Protein AF-A0A9X9A1P5-F1 (afdb_monomer_lite)

Radius of gyration: 20.18 Å; chains: 1; bounding box: 54×30×50 Å

Structure (mmCIF, N/CA/C/O backbone):
data_AF-A0A9X9A1P5-F1
#
_entry.id   AF-A0A9X9A1P5-F1
#
loop_
_atom_site.group_PDB
_atom_site.id
_atom_site.type_symbol
_atom_site.label_atom_id
_atom_site.label_alt_id
_atom_site.label_comp_id
_atom_site.label_asym_id
_atom_site.label_entity_id
_atom_site.label_seq_id
_atom_site.pdbx_PDB_ins_code
_atom_site.Cartn_x
_atom_site.Cartn_y
_atom_site.Cartn_z
_atom_site.occupancy
_atom_site.B_iso_or_equiv
_atom_site.auth_seq_id
_atom_site.auth_comp_id
_atom_site.auth_asym_id
_atom_site.auth_atom_id
_atom_site.pdbx_PDB_model_num
ATOM 1 N N . SER A 1 1 ? 23.732 14.186 -18.496 1.00 31.28 1 SER A N 1
ATOM 2 C CA . SER A 1 1 ? 24.493 15.115 -17.645 1.00 31.28 1 SER A CA 1
ATOM 3 C C . SER A 1 1 ? 24.106 14.897 -16.195 1.00 31.28 1 SER A C 1
ATOM 5 O O . SER A 1 1 ? 22.931 15.010 -15.882 1.00 31.28 1 SER A O 1
ATOM 7 N N . SER A 1 2 ? 25.090 14.511 -15.375 1.00 37.09 2 SER A N 1
ATOM 8 C CA . SER A 1 2 ? 25.149 14.626 -13.905 1.00 37.09 2 SER A CA 1
ATOM 9 C C . SER A 1 2 ? 23.965 14.123 -13.058 1.00 37.09 2 SER A C 1
ATOM 11 O O . SER A 1 2 ? 23.168 14.920 -12.572 1.00 37.09 2 SER A O 1
ATOM 13 N N . VAL A 1 3 ? 23.956 12.827 -12.733 1.00 42.94 3 VAL A N 1
ATOM 14 C CA . VAL A 1 3 ? 23.653 12.403 -11.354 1.00 42.94 3 VAL A CA 1
ATOM 15 C C . VAL A 1 3 ? 24.984 11.947 -10.774 1.00 42.94 3 VAL A C 1
ATOM 17 O O . VAL A 1 3 ? 25.593 10.985 -11.234 1.00 42.94 3 VAL A O 1
ATOM 20 N N . SER A 1 4 ? 25.501 12.797 -9.900 1.00 39.09 4 SER A N 1
ATOM 21 C CA . SER A 1 4 ? 26.898 12.907 -9.524 1.00 39.09 4 SER A CA 1
ATOM 22 C C . SER A 1 4 ? 27.450 11.673 -8.822 1.00 39.09 4 SER A C 1
ATOM 24 O O . SER A 1 4 ? 26.809 11.073 -7.964 1.00 39.09 4 SER A O 1
ATOM 26 N N . THR A 1 5 ? 28.698 11.378 -9.170 1.00 40.25 5 THR A N 1
ATOM 27 C CA . THR A 1 5 ? 29.697 10.607 -8.435 1.00 40.25 5 THR A CA 1
ATOM 28 C C . THR A 1 5 ? 29.495 10.720 -6.920 1.00 40.25 5 THR A C 1
ATOM 30 O O . THR A 1 5 ? 29.849 11.729 -6.311 1.00 40.25 5 THR A O 1
ATOM 33 N N . ALA A 1 6 ? 28.921 9.687 -6.302 1.00 42.56 6 ALA A N 1
ATOM 34 C CA . ALA A 1 6 ? 28.906 9.560 -4.854 1.00 42.56 6 ALA A CA 1
ATOM 35 C C . ALA A 1 6 ? 30.346 9.301 -4.391 1.00 42.56 6 ALA A C 1
ATOM 37 O O . ALA A 1 6 ? 30.914 8.239 -4.637 1.00 42.56 6 ALA A O 1
ATOM 38 N N . SER A 1 7 ? 30.955 10.305 -3.765 1.00 43.31 7 SER A N 1
ATOM 39 C CA . SER A 1 7 ? 32.256 10.199 -3.117 1.00 43.31 7 SER A CA 1
ATOM 40 C C . SER A 1 7 ? 32.186 9.166 -1.985 1.00 43.31 7 SER A C 1
ATOM 42 O O . SER A 1 7 ? 31.481 9.330 -0.989 1.00 43.31 7 SER A O 1
ATOM 44 N N . THR A 1 8 ? 32.946 8.084 -2.130 1.00 48.62 8 THR A N 1
ATOM 45 C CA . THR A 1 8 ? 32.900 6.860 -1.307 1.00 48.62 8 THR A CA 1
ATOM 46 C C . THR A 1 8 ? 33.266 7.038 0.186 1.00 48.62 8 THR A C 1
ATOM 48 O O . THR A 1 8 ? 33.230 6.073 0.937 1.00 48.62 8 THR A O 1
ATOM 51 N N . GLY A 1 9 ? 33.546 8.252 0.678 1.00 48.72 9 GLY A N 1
ATOM 52 C CA . GLY A 1 9 ? 33.750 8.545 2.115 1.00 48.72 9 GLY A CA 1
ATOM 53 C C . GLY A 1 9 ? 32.662 9.417 2.763 1.00 48.72 9 GLY A C 1
ATOM 54 O O . GLY A 1 9 ? 32.466 9.377 3.972 1.00 48.72 9 GLY A O 1
ATOM 55 N N . THR A 1 10 ? 31.913 10.170 1.955 1.00 54.53 10 THR A N 1
ATOM 56 C CA . THR A 1 10 ? 30.792 11.045 2.363 1.00 54.53 10 THR A CA 1
ATOM 57 C C . THR A 1 10 ? 29.437 10.445 1.942 1.00 54.53 10 THR A C 1
ATOM 59 O O . THR A 1 10 ? 28.376 10.983 2.257 1.00 54.53 10 THR A O 1
ATOM 62 N N . GLY A 1 11 ? 29.473 9.306 1.239 1.00 61.22 11 GLY A N 1
ATOM 63 C CA . GLY A 1 11 ? 28.346 8.695 0.537 1.00 61.22 11 GLY A CA 1
ATOM 64 C C . GLY A 1 11 ? 27.220 8.173 1.428 1.00 61.22 11 GLY A C 1
ATOM 65 O O . GLY A 1 11 ? 26.060 8.367 1.086 1.00 61.22 11 GLY A O 1
ATOM 66 N N . TYR A 1 12 ? 27.514 7.583 2.590 1.00 68.50 12 TYR A N 1
ATOM 67 C CA . TYR A 1 12 ? 26.457 7.047 3.460 1.00 68.50 12 TYR A CA 1
ATOM 68 C C . TYR A 1 12 ? 25.748 8.136 4.268 1.00 68.50 12 TYR A C 1
ATOM 70 O O . TYR A 1 12 ? 24.523 8.150 4.315 1.00 68.50 12 TYR A O 1
ATOM 78 N N . LEU A 1 13 ? 26.487 9.089 4.848 1.00 78.81 13 LEU A N 1
ATOM 79 C CA . LEU A 1 13 ? 25.881 10.208 5.581 1.00 78.81 13 LEU A CA 1
ATOM 80 C C . LEU A 1 13 ? 25.103 11.149 4.655 1.00 78.81 13 LEU A C 1
ATOM 82 O O . LEU A 1 13 ? 24.010 11.571 5.019 1.00 78.81 13 LEU A O 1
ATOM 86 N N . GLY A 1 14 ? 25.606 11.426 3.448 1.00 79.44 14 GLY A N 1
ATOM 87 C CA . GLY A 1 14 ? 24.872 12.206 2.447 1.00 79.44 14 GLY A CA 1
ATOM 88 C C . GLY A 1 14 ? 23.603 11.501 1.959 1.00 79.44 14 GLY A C 1
ATOM 89 O O . GLY A 1 14 ? 22.560 12.137 1.817 1.00 79.44 14 GLY A O 1
ATOM 90 N N . MET A 1 15 ? 23.657 10.178 1.774 1.00 79.25 15 MET A N 1
ATOM 91 C CA . MET A 1 15 ? 22.481 9.373 1.433 1.00 79.25 15 MET A CA 1
ATOM 92 C C . MET A 1 15 ? 21.451 9.375 2.565 1.00 79.25 15 MET A C 1
ATOM 94 O O . MET A 1 15 ? 20.280 9.640 2.313 1.00 79.25 15 MET A O 1
ATOM 98 N N . ILE A 1 16 ? 21.884 9.146 3.809 1.00 81.81 16 ILE A N 1
ATOM 99 C CA . ILE A 1 16 ? 21.021 9.216 4.996 1.00 81.81 16 ILE A CA 1
ATOM 100 C C . ILE A 1 16 ? 20.366 10.595 5.081 1.00 81.81 16 ILE A C 1
ATOM 102 O O . ILE A 1 16 ? 19.158 10.672 5.272 1.00 81.81 16 ILE A O 1
ATOM 106 N N . TRP A 1 17 ? 21.122 11.673 4.860 1.00 85.69 17 TRP A N 1
ATOM 107 C CA . TRP A 1 17 ? 20.606 13.042 4.895 1.00 85.69 17 TRP A CA 1
ATOM 108 C C . TRP A 1 17 ? 19.547 13.319 3.817 1.00 85.69 17 TRP A C 1
ATOM 110 O O . TRP A 1 17 ? 18.550 13.982 4.086 1.00 85.69 17 TRP A O 1
ATOM 120 N N . MET A 1 18 ? 19.729 12.780 2.609 1.00 83.00 18 MET A N 1
ATOM 121 C CA . MET A 1 18 ? 18.776 12.915 1.498 1.00 83.00 18 MET A CA 1
ATOM 122 C C . MET A 1 18 ? 17.505 12.075 1.696 1.00 83.00 18 MET A C 1
ATOM 124 O O . MET A 1 18 ? 16.424 12.481 1.274 1.00 83.00 18 MET A O 1
ATOM 128 N N . ILE A 1 19 ? 17.614 10.914 2.348 1.00 84.62 19 ILE A N 1
ATOM 129 C CA . ILE A 1 19 ? 16.494 9.983 2.556 1.00 84.62 19 ILE A CA 1
ATOM 130 C C . ILE A 1 19 ? 15.705 10.286 3.839 1.00 84.62 19 ILE A C 1
ATOM 132 O O . ILE A 1 19 ? 14.515 9.986 3.914 1.00 84.62 19 ILE A O 1
ATOM 136 N N . LEU A 1 20 ? 16.336 10.927 4.825 1.00 85.81 20 LEU A N 1
ATOM 137 C CA . LEU A 1 20 ? 15.727 11.325 6.093 1.00 85.81 20 LEU A CA 1
ATOM 138 C C . LEU A 1 20 ? 14.405 12.095 5.930 1.00 85.81 20 LEU A C 1
ATOM 140 O O . LEU A 1 20 ? 13.437 11.684 6.565 1.00 85.81 20 LEU A O 1
ATOM 144 N N . PRO A 1 21 ? 14.279 13.136 5.082 1.00 80.44 21 PRO A N 1
ATOM 145 C CA . PRO A 1 21 ? 13.002 13.831 4.913 1.00 80.44 21 PRO A CA 1
ATOM 146 C C . PRO A 1 21 ? 11.914 12.927 4.326 1.00 80.44 21 PRO A C 1
ATOM 148 O O . PRO A 1 21 ? 10.767 13.006 4.754 1.00 80.44 21 PRO A O 1
ATOM 151 N N . ILE A 1 22 ? 12.267 12.026 3.405 1.00 80.25 22 ILE A N 1
ATOM 152 C CA . ILE A 1 22 ? 11.323 11.069 2.813 1.00 80.25 22 ILE A CA 1
ATOM 153 C C . ILE A 1 22 ? 10.842 10.084 3.879 1.00 80.25 22 ILE A C 1
ATOM 155 O O . ILE A 1 22 ? 9.649 9.810 3.963 1.00 80.25 22 ILE A O 1
ATOM 159 N N . ILE A 1 23 ? 11.747 9.588 4.725 1.00 81.75 23 ILE A N 1
ATOM 160 C CA . ILE A 1 23 ? 11.415 8.693 5.838 1.00 81.75 23 ILE A CA 1
ATOM 161 C C . ILE A 1 2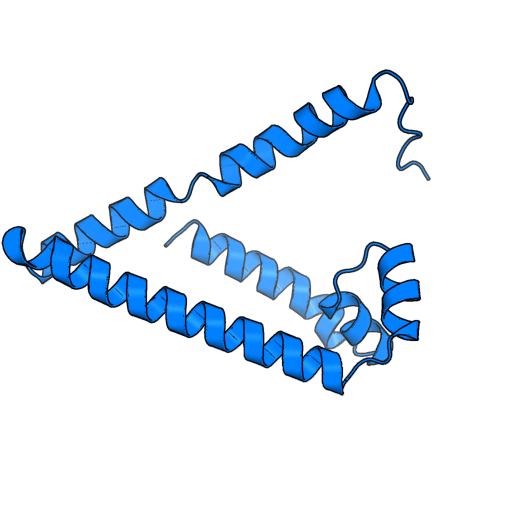3 ? 10.530 9.411 6.865 1.00 81.75 23 ILE A C 1
ATOM 163 O O . ILE A 1 23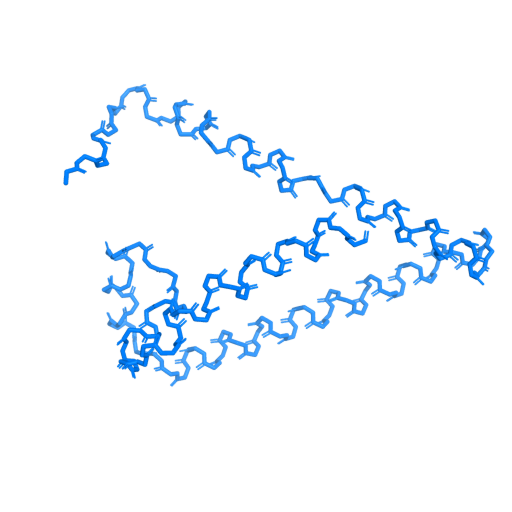 ? 9.480 8.891 7.234 1.00 81.75 23 ILE A O 1
ATOM 167 N N . VAL A 1 24 ? 10.907 10.618 7.294 1.00 80.75 24 VAL A N 1
ATOM 168 C CA . VAL A 1 24 ? 10.143 11.422 8.265 1.00 80.75 24 VAL A CA 1
ATOM 169 C C . VAL A 1 24 ? 8.744 11.738 7.733 1.00 80.75 24 VAL A C 1
ATOM 171 O O . VAL A 1 24 ? 7.760 11.615 8.460 1.00 80.75 24 VAL A O 1
ATOM 174 N N . PHE A 1 25 ? 8.638 12.081 6.451 1.00 74.06 25 PHE A N 1
ATOM 175 C CA . PHE A 1 25 ? 7.363 12.317 5.787 1.00 74.06 25 PHE A CA 1
ATOM 176 C C . PHE A 1 25 ? 6.548 11.030 5.596 1.00 74.06 25 PHE A C 1
ATOM 178 O O . PHE A 1 25 ? 5.337 11.045 5.777 1.00 74.06 25 PHE A O 1
ATOM 185 N N . SER A 1 26 ? 7.190 9.891 5.325 1.00 71.06 26 SER A N 1
ATOM 186 C CA . SER A 1 26 ? 6.517 8.584 5.240 1.00 71.06 26 SER A CA 1
ATOM 187 C C . SER A 1 26 ? 5.969 8.125 6.595 1.00 71.06 26 SER A C 1
ATOM 189 O O . SER A 1 26 ? 4.938 7.459 6.656 1.00 71.06 26 SER A O 1
ATOM 191 N N . PHE A 1 27 ? 6.611 8.525 7.698 1.00 68.06 27 PHE A N 1
ATOM 192 C CA . PHE A 1 27 ? 6.092 8.332 9.055 1.00 68.06 27 PHE A CA 1
ATOM 193 C C . PHE A 1 27 ? 5.010 9.348 9.452 1.00 68.06 27 PHE A C 1
ATOM 195 O O . PHE A 1 27 ? 4.433 9.242 10.537 1.00 68.06 27 PHE A O 1
ATOM 202 N N . ASN A 1 28 ? 4.637 10.279 8.569 1.00 71.25 28 ASN A N 1
ATOM 203 C CA . ASN A 1 28 ? 3.498 11.178 8.749 1.00 71.25 28 ASN A CA 1
ATOM 204 C C . ASN A 1 28 ? 2.152 10.463 8.499 1.00 71.25 28 ASN A C 1
ATOM 206 O O . ASN A 1 28 ? 1.252 1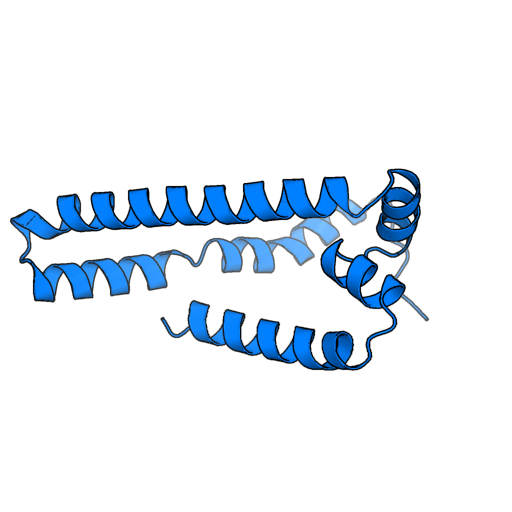0.993 7.863 1.00 71.25 28 ASN A O 1
ATOM 210 N N . HIS A 1 29 ? 1.984 9.244 9.016 1.00 70.19 29 HIS A N 1
ATOM 211 C CA . HIS A 1 29 ? 0.706 8.522 8.974 1.00 70.19 29 HIS A CA 1
ATOM 212 C C . HIS A 1 29 ? -0.237 8.947 10.118 1.00 70.19 29 HIS A C 1
ATOM 214 O O . HIS A 1 29 ? -1.435 8.647 10.113 1.00 70.19 29 HIS A O 1
ATOM 220 N N . SER A 1 30 ? 0.313 9.670 11.100 1.00 68.19 30 SER A N 1
ATOM 221 C CA . SER A 1 30 ? -0.393 10.165 12.283 1.00 68.19 30 SER A CA 1
ATOM 222 C C . SER A 1 30 ? -1.598 11.070 11.952 1.00 68.19 30 SER A C 1
ATOM 224 O O . SER A 1 30 ? -2.661 10.855 12.537 1.00 68.19 30 SER A O 1
ATOM 226 N N . PRO A 1 31 ? -1.531 12.006 10.977 1.00 69.56 31 PRO A N 1
ATOM 227 C CA . PRO A 1 31 ? -2.678 12.854 10.639 1.00 69.56 31 PRO A CA 1
ATOM 228 C C . PRO A 1 31 ? -3.864 12.077 10.063 1.00 69.56 31 PRO A C 1
ATOM 230 O O . PRO A 1 31 ? -4.998 12.297 10.482 1.00 69.56 31 PRO A O 1
ATOM 233 N N . MET A 1 32 ? -3.609 11.114 9.172 1.00 73.38 32 MET A N 1
ATOM 234 C CA . MET A 1 32 ? -4.669 10.298 8.572 1.00 73.38 32 MET A CA 1
ATOM 235 C C . MET A 1 32 ? -5.378 9.433 9.627 1.00 73.38 32 MET A C 1
ATOM 237 O O . MET A 1 32 ? -6.606 9.355 9.650 1.00 73.38 32 MET A O 1
ATOM 241 N N . ILE A 1 33 ? -4.615 8.810 10.534 1.00 76.38 33 ILE A N 1
ATOM 242 C CA . ILE A 1 33 ? -5.178 7.958 11.594 1.00 76.38 33 ILE A CA 1
ATOM 243 C C . ILE A 1 33 ? -5.977 8.804 12.596 1.00 76.38 33 ILE A C 1
ATOM 245 O O . ILE A 1 33 ? -7.064 8.399 13.001 1.00 76.38 33 ILE A O 1
ATOM 249 N N . SER A 1 34 ? -5.486 9.995 12.952 1.00 80.50 34 SER A N 1
ATOM 250 C CA . SER A 1 34 ? -6.177 10.904 13.874 1.00 80.50 34 SER A CA 1
ATOM 251 C C . SER A 1 34 ? -7.541 11.354 13.331 1.00 80.50 34 SER A C 1
ATOM 253 O O . SER A 1 34 ? -8.559 11.196 14.010 1.00 80.50 34 SER A O 1
ATOM 255 N N . SER A 1 35 ? -7.601 11.819 12.077 1.00 81.12 35 SER A N 1
ATOM 256 C CA . SER A 1 35 ? -8.862 12.205 11.421 1.00 81.12 35 SER A CA 1
ATOM 257 C C . SER A 1 35 ? -9.832 11.027 11.283 1.00 81.12 35 SER A C 1
ATOM 259 O O . SER A 1 35 ? -11.038 11.179 11.501 1.00 81.12 35 SER A O 1
ATOM 261 N N . PHE A 1 36 ? -9.315 9.832 10.985 1.00 82.38 36 PHE A N 1
ATOM 262 C CA . PHE A 1 36 ? -10.107 8.606 10.909 1.00 82.38 36 PHE A CA 1
ATOM 263 C C . PHE A 1 36 ? -10.748 8.242 12.257 1.00 82.38 36 PHE A C 1
ATOM 265 O O . PHE A 1 36 ? -11.962 8.034 12.317 1.00 82.38 36 PHE A O 1
ATOM 272 N N . VAL A 1 37 ? -9.975 8.239 13.349 1.00 82.50 37 VAL A N 1
ATOM 273 C CA . VAL A 1 37 ? -10.483 7.946 14.701 1.00 82.50 37 VAL A CA 1
ATOM 274 C C . VAL A 1 37 ? -11.488 9.006 15.149 1.00 82.50 37 VAL A C 1
ATOM 276 O O . VAL A 1 37 ? -12.526 8.658 15.704 1.00 82.50 37 VAL A O 1
ATOM 279 N N . MET A 1 38 ? -11.248 10.292 14.868 1.00 83.56 38 MET A N 1
ATOM 280 C CA . MET A 1 38 ? -12.207 11.362 15.182 1.00 83.56 38 MET A CA 1
ATOM 281 C C . MET A 1 38 ? -13.534 11.193 14.434 1.00 83.56 38 MET A C 1
ATOM 283 O O . MET A 1 38 ? -14.602 11.329 15.035 1.00 83.56 38 MET A O 1
ATOM 287 N N . LYS A 1 39 ? -13.493 10.823 13.150 1.00 84.00 39 LYS A N 1
ATOM 288 C CA . LYS A 1 39 ? -14.698 10.540 12.357 1.00 84.00 39 LYS A CA 1
ATOM 289 C C . LYS A 1 39 ? -15.436 9.296 12.852 1.00 84.00 39 LYS A C 1
ATOM 291 O O . LYS A 1 39 ? -16.666 9.296 12.952 1.00 84.00 39 LYS A O 1
ATOM 296 N N . GLN A 1 40 ? -14.695 8.252 13.212 1.00 83.50 40 GLN A N 1
ATOM 297 C CA . GLN A 1 40 ? -15.257 7.032 13.777 1.00 83.50 40 GLN A CA 1
ATOM 298 C C . GLN A 1 40 ? -15.881 7.293 15.158 1.00 83.50 40 GLN A C 1
ATOM 300 O O . GLN A 1 40 ? -16.976 6.803 15.429 1.00 83.50 40 GLN A O 1
ATOM 305 N N . ARG A 1 41 ? -15.261 8.154 15.976 1.00 85.00 41 ARG A N 1
ATOM 306 C CA . ARG A 1 41 ? -15.775 8.625 17.271 1.00 85.00 41 ARG A CA 1
ATOM 307 C C . ARG A 1 41 ? -17.061 9.418 17.148 1.00 85.00 41 ARG A C 1
ATOM 309 O O . ARG A 1 41 ? -17.983 9.184 17.925 1.00 85.00 41 ARG A O 1
ATOM 316 N N . ALA A 1 42 ? -17.144 10.307 16.162 1.00 84.69 42 ALA A N 1
ATOM 317 C CA . ALA A 1 42 ? -18.368 11.047 15.874 1.00 84.69 42 ALA A CA 1
ATOM 318 C C . ALA A 1 42 ? -19.521 10.127 15.430 1.00 84.69 42 ALA A C 1
ATOM 320 O O . ALA A 1 42 ? -20.676 10.415 15.720 1.00 84.69 42 ALA A O 1
ATOM 321 N N . THR A 1 43 ? -19.212 9.017 14.751 1.00 84.25 43 THR A N 1
ATOM 322 C CA . THR A 1 43 ? -20.226 8.120 14.170 1.00 84.25 43 THR A CA 1
ATOM 323 C C . THR A 1 43 ? -20.681 7.016 15.135 1.00 84.25 43 THR A C 1
ATOM 325 O O . THR A 1 43 ? -21.860 6.679 15.159 1.00 84.25 43 THR A O 1
ATOM 328 N N . TYR A 1 44 ? -19.768 6.440 15.925 1.00 80.75 44 TYR A N 1
ATOM 329 C CA . TYR A 1 44 ? -20.031 5.247 16.750 1.00 80.75 44 TYR A CA 1
ATOM 330 C C . TYR A 1 44 ? -19.912 5.487 18.261 1.00 80.75 44 TYR A C 1
ATOM 332 O O . TYR A 1 44 ? -20.179 4.575 19.040 1.00 80.75 44 TYR A O 1
ATOM 340 N N . GLY A 1 45 ? -19.534 6.694 18.693 1.00 82.00 45 GLY A N 1
ATOM 341 C CA . GLY A 1 45 ? -19.337 7.014 20.106 1.00 82.00 45 GLY A CA 1
ATOM 342 C C . GLY A 1 45 ? -18.040 6.435 20.684 1.00 82.00 45 GLY A C 1
ATOM 343 O O . GLY A 1 45 ? -17.419 5.536 20.122 1.00 82.00 45 GLY A O 1
ATOM 344 N N . ILE A 1 46 ? -17.607 6.975 21.824 1.00 80.69 46 ILE A N 1
ATOM 345 C CA . ILE A 1 46 ? -16.261 6.761 22.394 1.00 80.69 46 ILE A CA 1
ATOM 346 C C . ILE A 1 46 ? -15.984 5.278 22.675 1.00 80.69 46 ILE A C 1
ATOM 348 O O . ILE A 1 46 ? -14.911 4.782 22.358 1.00 80.69 46 ILE A O 1
ATOM 352 N N . GLU A 1 47 ? -16.974 4.569 23.209 1.00 78.31 47 GLU A N 1
ATOM 353 C CA . GLU A 1 47 ? -16.824 3.203 23.717 1.00 78.31 47 GLU A CA 1
ATOM 354 C C . GLU A 1 47 ? -16.654 2.156 22.600 1.00 78.31 47 GLU A C 1
ATOM 356 O O . GLU A 1 47 ? -15.909 1.191 22.750 1.00 78.31 47 GLU A O 1
ATOM 361 N N . ALA A 1 48 ? -17.290 2.367 21.441 1.00 80.81 48 ALA A N 1
ATOM 362 C CA . ALA A 1 48 ? -17.221 1.446 20.303 1.00 80.81 48 ALA A CA 1
ATOM 363 C C . ALA A 1 48 ? -16.181 1.851 19.239 1.00 80.81 48 ALA A C 1
ATOM 365 O O . ALA A 1 48 ? -15.945 1.098 18.289 1.00 80.81 48 ALA A O 1
ATOM 366 N N . THR A 1 49 ? -15.562 3.031 19.367 1.00 84.12 49 THR A N 1
ATOM 367 C CA . THR A 1 49 ? -14.657 3.588 18.346 1.00 84.12 49 THR A CA 1
ATOM 368 C C . THR A 1 49 ? -13.433 2.716 18.119 1.00 84.12 49 THR A C 1
ATOM 370 O O . THR A 1 49 ? -13.113 2.416 16.968 1.00 84.12 49 THR A O 1
ATOM 373 N N . ASP A 1 50 ? -12.780 2.279 19.193 1.00 83.19 50 ASP A N 1
ATOM 374 C CA . ASP A 1 50 ? -11.512 1.553 19.106 1.00 83.19 50 ASP A CA 1
ATOM 375 C C . ASP A 1 50 ? -11.700 0.185 18.447 1.00 83.19 50 ASP A C 1
ATOM 377 O O . ASP A 1 50 ? -10.980 -0.169 17.511 1.00 83.19 50 ASP A O 1
ATOM 381 N N . ALA A 1 51 ? -12.741 -0.551 18.851 1.00 84.31 51 ALA A N 1
ATOM 382 C CA . ALA A 1 51 ? -13.075 -1.844 18.262 1.00 84.31 51 ALA A CA 1
ATOM 383 C C . ALA A 1 51 ? -13.399 -1.725 16.763 1.00 84.31 51 ALA A C 1
ATOM 385 O O . ALA A 1 51 ? -12.970 -2.556 15.956 1.00 84.31 51 ALA A O 1
ATOM 386 N N . LYS A 1 52 ? -14.128 -0.673 16.364 1.00 85.00 52 LYS A N 1
ATOM 387 C CA . LYS A 1 52 ? -14.470 -0.446 14.956 1.00 85.00 52 LYS A CA 1
ATOM 388 C C . LYS A 1 52 ? -13.279 0.035 14.131 1.00 85.00 52 LYS A C 1
ATOM 390 O O . LYS A 1 52 ? -13.106 -0.459 13.018 1.00 85.00 52 LYS A O 1
ATOM 395 N N . CYS A 1 53 ? -12.435 0.918 14.667 1.00 85.69 53 CYS A N 1
ATOM 396 C CA . CYS A 1 53 ? -11.183 1.308 14.018 1.00 85.69 53 CYS A CA 1
ATOM 397 C C . CYS A 1 53 ? -10.292 0.090 13.776 1.00 85.69 53 CYS A C 1
ATOM 399 O O . CYS A 1 53 ? -9.850 -0.116 12.649 1.00 85.69 53 CYS A O 1
ATOM 401 N N . ALA A 1 54 ? -10.100 -0.761 14.789 1.00 85.75 54 ALA A N 1
ATOM 402 C CA . ALA A 1 54 ? -9.298 -1.975 14.669 1.00 85.75 54 ALA A CA 1
ATOM 403 C C . ALA A 1 54 ? -9.866 -2.944 13.617 1.00 85.75 54 ALA A C 1
ATOM 405 O O . ALA A 1 54 ? -9.115 -3.506 12.818 1.00 85.75 54 ALA A O 1
ATOM 406 N N . GLN A 1 55 ? -11.194 -3.110 13.564 1.00 87.94 55 GLN A N 1
ATOM 407 C CA . GLN A 1 55 ? -11.846 -3.934 12.545 1.00 87.94 55 GLN A CA 1
ATOM 408 C C . GLN A 1 55 ? -11.606 -3.381 11.131 1.00 87.94 55 GLN A C 1
ATOM 410 O O . GLN A 1 55 ? -11.203 -4.130 10.241 1.00 87.94 55 GLN A O 1
ATOM 415 N N . ILE A 1 56 ? -11.826 -2.080 10.923 1.00 88.00 56 ILE A N 1
ATOM 416 C CA . ILE A 1 56 ? -11.647 -1.426 9.619 1.00 88.00 56 ILE A CA 1
ATOM 417 C C . ILE A 1 56 ? -10.179 -1.474 9.191 1.00 88.00 56 ILE A C 1
ATOM 419 O O . ILE A 1 56 ? -9.884 -1.835 8.053 1.00 88.00 56 ILE A O 1
ATOM 423 N N . GLN A 1 57 ? -9.252 -1.189 10.105 1.00 87.38 57 GLN A N 1
ATOM 424 C CA . GLN A 1 57 ? -7.817 -1.244 9.849 1.00 87.38 57 GLN A CA 1
ATOM 425 C C . GLN A 1 57 ? -7.368 -2.662 9.475 1.00 87.38 57 GLN A C 1
ATOM 427 O O . GLN A 1 57 ? -6.628 -2.835 8.507 1.00 87.38 57 GLN A O 1
ATOM 432 N N . LYS A 1 58 ? -7.876 -3.692 10.165 1.00 86.94 58 LYS A N 1
ATOM 433 C CA . LYS A 1 58 ? -7.605 -5.095 9.826 1.00 86.94 58 LYS A CA 1
ATOM 434 C C . LYS A 1 58 ? -8.086 -5.441 8.417 1.00 86.94 58 LYS A C 1
ATOM 436 O O . LYS A 1 58 ? -7.339 -6.051 7.655 1.00 86.94 58 LYS A O 1
ATOM 441 N N . VAL A 1 59 ? -9.307 -5.043 8.056 1.00 91.12 59 VAL A N 1
ATOM 442 C CA . VAL A 1 59 ? -9.849 -5.267 6.705 1.00 91.12 59 VAL A CA 1
ATOM 443 C C . VAL A 1 59 ? -9.015 -4.529 5.656 1.00 91.12 59 VAL A C 1
ATOM 445 O O . VAL A 1 59 ? -8.669 -5.117 4.635 1.00 91.12 59 VAL A O 1
ATOM 448 N N . CYS A 1 60 ? -8.629 -3.281 5.928 1.00 88.56 60 CYS A N 1
ATOM 449 C CA . CYS A 1 60 ? -7.805 -2.476 5.031 1.00 88.56 60 CYS A CA 1
ATOM 450 C C . CYS A 1 60 ? -6.430 -3.121 4.782 1.00 88.56 60 CYS A C 1
ATOM 452 O O . CYS A 1 60 ? -5.987 -3.208 3.635 1.00 88.56 60 CYS A O 1
ATOM 454 N N . TYR A 1 61 ? -5.781 -3.656 5.824 1.00 89.00 61 TYR A N 1
ATOM 455 C CA . TYR A 1 61 ? -4.516 -4.382 5.677 1.00 89.00 61 TYR A CA 1
ATOM 456 C C . TYR A 1 61 ? -4.662 -5.681 4.889 1.00 89.00 61 TYR A C 1
ATOM 458 O O . TYR A 1 61 ? -3.842 -5.943 4.012 1.00 89.00 61 TYR A O 1
ATOM 466 N N . ILE A 1 62 ? -5.712 -6.466 5.146 1.00 92.44 62 ILE A N 1
ATOM 467 C CA . ILE A 1 62 ? -5.980 -7.695 4.385 1.00 92.44 62 ILE A CA 1
ATOM 468 C C . ILE A 1 62 ? -6.209 -7.363 2.906 1.00 92.44 62 ILE A C 1
ATOM 470 O O . ILE A 1 62 ? -5.625 -8.007 2.038 1.00 92.44 62 ILE A O 1
ATOM 474 N N . MET A 1 63 ? -7.010 -6.336 2.615 1.00 90.38 63 MET A N 1
ATOM 475 C CA . MET A 1 63 ? -7.293 -5.904 1.247 1.00 90.38 63 MET A CA 1
ATOM 476 C C . MET A 1 63 ? -6.030 -5.395 0.542 1.00 90.38 63 MET A C 1
ATOM 478 O O . MET A 1 63 ? -5.754 -5.798 -0.585 1.00 90.38 63 MET A O 1
ATOM 482 N N . THR A 1 64 ? -5.230 -4.568 1.221 1.00 88.25 64 THR A N 1
ATOM 483 C CA . THR A 1 64 ? -3.951 -4.067 0.695 1.00 88.25 64 THR A CA 1
ATOM 484 C C . THR A 1 64 ? -3.009 -5.223 0.373 1.00 88.25 64 THR A C 1
ATOM 486 O O . THR A 1 64 ? -2.481 -5.301 -0.733 1.00 88.25 64 THR A O 1
ATOM 489 N N . PHE A 1 65 ? -2.839 -6.162 1.304 1.00 90.38 65 PHE A N 1
ATOM 490 C CA . PHE A 1 65 ? -1.996 -7.335 1.101 1.00 90.38 65 PHE A CA 1
ATOM 491 C C . PHE A 1 65 ? -2.479 -8.189 -0.076 1.00 90.38 65 PHE A C 1
ATOM 493 O O . PHE A 1 65 ? -1.680 -8.552 -0.934 1.00 90.38 65 PHE A O 1
ATOM 500 N N . ALA A 1 66 ? -3.784 -8.464 -0.157 1.00 93.31 66 ALA A N 1
ATOM 501 C CA . ALA A 1 66 ? -4.365 -9.253 -1.238 1.00 93.31 66 ALA A CA 1
ATOM 502 C C . ALA A 1 66 ? -4.124 -8.617 -2.616 1.00 93.31 66 ALA A C 1
ATOM 504 O O . ALA A 1 66 ? -3.716 -9.312 -3.544 1.00 93.31 66 ALA A O 1
ATOM 505 N N . VAL A 1 67 ? -4.314 -7.298 -2.744 1.00 89.94 67 VAL A N 1
ATOM 506 C CA . VAL A 1 67 ? -4.061 -6.564 -3.995 1.00 89.94 67 VAL A CA 1
ATOM 507 C C . VAL A 1 67 ? -2.583 -6.613 -4.378 1.00 89.94 67 VAL A C 1
ATOM 509 O O . VAL A 1 67 ? -2.264 -6.880 -5.535 1.00 89.94 67 VAL A O 1
ATOM 512 N N . VAL A 1 68 ? -1.674 -6.405 -3.420 1.00 88.12 68 VAL A N 1
ATOM 513 C CA . VAL A 1 68 ? -0.227 -6.468 -3.681 1.00 88.12 68 VAL A CA 1
ATOM 514 C C . VAL A 1 68 ? 0.182 -7.877 -4.105 1.00 88.12 68 VAL A C 1
ATOM 516 O O . VAL A 1 68 ? 0.888 -8.027 -5.098 1.00 88.12 68 VAL A O 1
ATOM 519 N N . MET A 1 69 ? -0.288 -8.916 -3.411 1.00 91.00 69 MET A N 1
ATOM 520 C CA . MET A 1 69 ? 0.025 -10.303 -3.765 1.00 91.00 69 MET A CA 1
ATOM 521 C C . MET A 1 69 ? -0.535 -10.687 -5.137 1.00 91.00 69 MET A C 1
ATOM 523 O O . MET A 1 69 ? 0.172 -11.305 -5.931 1.00 91.00 69 MET A O 1
ATOM 527 N N . PHE A 1 70 ? -1.763 -10.269 -5.456 1.00 88.44 70 PHE A N 1
ATOM 528 C CA . PHE A 1 70 ? -2.345 -10.455 -6.785 1.00 88.44 70 PHE A CA 1
ATOM 529 C C . PHE A 1 70 ? -1.505 -9.767 -7.870 1.00 88.44 70 PHE A C 1
ATOM 531 O O . PHE A 1 70 ? -1.194 -10.370 -8.896 1.00 88.44 70 PHE A O 1
ATOM 538 N N . PHE A 1 71 ? -1.076 -8.527 -7.627 1.00 81.00 71 PHE A N 1
ATOM 539 C CA . PHE A 1 71 ? -0.245 -7.775 -8.562 1.00 81.00 71 PHE A CA 1
ATOM 540 C C . PHE A 1 71 ? 1.140 -8.406 -8.766 1.00 81.00 71 PHE A C 1
ATOM 542 O O . PHE A 1 71 ? 1.613 -8.502 -9.899 1.00 81.00 71 PHE A O 1
ATOM 549 N N . VAL A 1 72 ? 1.785 -8.876 -7.694 1.00 82.44 72 VAL A N 1
ATOM 550 C CA . VAL A 1 72 ? 3.079 -9.575 -7.766 1.00 82.44 72 VAL A CA 1
ATOM 551 C C . VAL A 1 72 ? 2.950 -10.872 -8.560 1.00 82.44 72 VAL A C 1
ATOM 553 O O . VAL A 1 72 ? 3.792 -11.151 -9.416 1.00 82.44 72 VAL A O 1
ATOM 556 N N . TRP A 1 73 ? 1.880 -11.636 -8.333 1.00 82.62 73 TRP A N 1
ATOM 557 C CA . TRP A 1 73 ? 1.611 -12.855 -9.092 1.00 82.62 73 TRP A CA 1
ATOM 558 C C . TRP A 1 73 ? 1.378 -12.549 -10.576 1.00 82.62 73 TRP A C 1
ATOM 560 O O . TRP A 1 73 ? 1.997 -13.167 -11.439 1.00 82.62 73 TRP A O 1
ATOM 570 N N . SER A 1 74 ? 0.561 -11.535 -10.880 1.00 80.31 74 SER A N 1
ATOM 571 C CA . SER A 1 74 ? 0.326 -11.066 -12.252 1.00 80.31 74 SER A CA 1
ATOM 572 C C . SER A 1 74 ? 1.615 -10.598 -12.931 1.00 80.31 74 SER A C 1
ATOM 574 O O . SER A 1 74 ? 1.829 -10.890 -14.103 1.00 80.31 74 SER A O 1
ATOM 576 N N . SER A 1 75 ? 2.485 -9.895 -12.205 1.00 73.81 75 SER A N 1
ATOM 577 C CA . SER A 1 75 ? 3.766 -9.412 -12.729 1.00 73.81 75 SER A CA 1
ATOM 578 C C . SER A 1 75 ? 4.724 -10.572 -12.998 1.00 73.81 75 SER A C 1
ATOM 580 O O . SER A 1 75 ? 5.358 -10.603 -14.042 1.00 73.81 75 SER A O 1
ATOM 582 N N . THR A 1 76 ? 4.779 -11.560 -12.102 1.00 76.69 76 THR A N 1
ATOM 583 C CA . THR A 1 76 ? 5.604 -12.770 -12.273 1.00 76.69 76 THR A CA 1
ATOM 584 C C . THR A 1 76 ? 5.150 -13.614 -13.465 1.00 76.69 76 THR A C 1
ATOM 586 O O . THR A 1 76 ? 5.985 -14.158 -14.174 1.00 76.69 76 THR A O 1
ATOM 589 N N . LEU A 1 77 ? 3.840 -13.712 -13.717 1.00 73.88 77 LEU A N 1
ATOM 590 C CA . LEU A 1 77 ? 3.317 -14.399 -14.905 1.00 73.88 77 LEU A CA 1
ATOM 591 C C . LEU A 1 77 ? 3.565 -13.621 -16.205 1.00 73.88 77 LEU A C 1
ATOM 593 O O . LEU A 1 77 ? 3.616 -14.227 -17.270 1.00 73.88 77 LEU A O 1
ATOM 597 N N . SER A 1 78 ? 3.695 -12.294 -16.124 1.00 71.31 78 SER A N 1
ATOM 598 C CA . SER A 1 78 ? 3.855 -11.422 -17.289 1.00 71.31 78 SER A CA 1
ATOM 599 C C . SER A 1 78 ? 5.315 -11.097 -17.636 1.00 71.31 78 SER A C 1
ATOM 601 O O . SER A 1 78 ? 5.549 -10.580 -18.724 1.00 71.31 78 SER A O 1
ATOM 603 N N . LEU A 1 79 ? 6.281 -11.355 -16.745 1.00 64.62 79 LEU A N 1
ATOM 604 C CA . LEU A 1 79 ? 7.696 -10.981 -16.902 1.00 64.62 79 LEU A 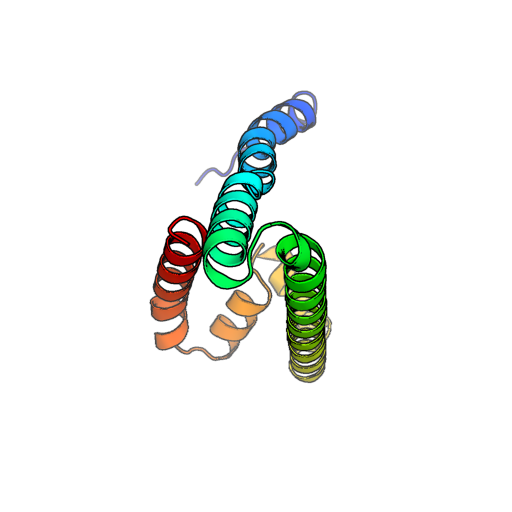CA 1
ATOM 605 C C . LEU A 1 79 ? 8.617 -12.193 -16.743 1.00 64.62 79 LEU A C 1
ATOM 607 O O . LEU A 1 79 ? 8.492 -12.961 -15.791 1.00 64.62 79 LEU A O 1
ATOM 611 N N . THR A 1 80 ? 9.609 -12.320 -17.625 1.00 62.44 80 THR A N 1
ATOM 612 C CA . THR A 1 80 ? 10.682 -13.323 -17.505 1.00 62.44 80 THR A CA 1
ATOM 613 C C . THR A 1 80 ? 11.866 -12.718 -16.723 1.00 62.44 80 THR A C 1
ATOM 615 O O . THR A 1 80 ? 12.124 -11.521 -16.832 1.00 62.44 80 THR A O 1
ATOM 618 N N . PRO A 1 81 ? 12.647 -13.486 -15.932 1.00 58.44 81 PRO A N 1
ATOM 619 C CA . PRO A 1 81 ? 13.751 -12.973 -15.098 1.00 58.44 81 PRO A CA 1
ATOM 620 C C . PRO A 1 81 ? 14.850 -12.169 -15.820 1.00 58.44 81 PRO A C 1
ATOM 622 O O . PRO A 1 81 ? 15.618 -11.471 -15.154 1.00 58.44 81 PRO A O 1
ATOM 625 N N . ASN A 1 82 ? 14.943 -12.243 -17.152 1.00 59.03 82 ASN A N 1
ATOM 626 C CA . ASN A 1 82 ? 15.852 -11.401 -17.936 1.00 59.03 82 ASN A CA 1
ATOM 627 C C . ASN A 1 82 ? 15.389 -9.937 -18.009 1.00 59.03 82 ASN A C 1
ATOM 629 O O . ASN A 1 82 ? 16.223 -9.038 -17.913 1.00 59.03 82 ASN A O 1
ATOM 633 N N . ASP A 1 83 ? 14.083 -9.693 -18.064 1.00 61.00 83 ASP A N 1
ATOM 634 C CA . ASP A 1 83 ? 13.487 -8.354 -18.162 1.00 61.00 83 ASP A CA 1
ATOM 635 C C . ASP A 1 83 ? 13.698 -7.553 -16.866 1.00 61.00 83 ASP A C 1
ATOM 637 O O . ASP A 1 83 ? 13.973 -6.352 -16.862 1.00 61.00 83 ASP A O 1
ATOM 641 N N . LEU A 1 84 ? 13.694 -8.256 -15.728 1.00 58.53 84 LEU A N 1
ATOM 642 C CA . LEU A 1 84 ? 13.965 -7.683 -14.407 1.00 58.53 84 LEU A CA 1
ATOM 643 C C . LEU A 1 84 ? 15.415 -7.201 -14.239 1.00 58.53 84 LEU A C 1
ATOM 645 O O . LEU A 1 84 ? 15.661 -6.276 -13.462 1.00 58.53 84 LEU A O 1
ATOM 649 N N . LYS A 1 85 ? 16.384 -7.799 -14.949 1.00 57.84 85 LYS A N 1
ATOM 650 C CA . LYS A 1 85 ? 17.785 -7.344 -14.913 1.00 57.84 85 LYS A CA 1
ATOM 651 C C . LYS A 1 85 ? 17.956 -6.018 -15.648 1.00 57.84 85 LYS A C 1
ATOM 653 O O . LYS A 1 85 ? 18.586 -5.115 -15.104 1.00 57.84 85 LYS A O 1
ATOM 658 N N . VAL A 1 86 ? 17.329 -5.881 -16.815 1.00 59.69 86 VAL A N 1
ATOM 659 C CA . VAL A 1 86 ? 17.359 -4.646 -17.612 1.00 59.69 86 VAL A CA 1
ATOM 660 C C . VAL A 1 86 ? 16.606 -3.516 -16.896 1.00 59.69 86 VAL A C 1
ATOM 662 O O . VAL A 1 86 ? 17.110 -2.397 -16.799 1.00 59.69 86 VAL A O 1
ATOM 665 N N . ALA A 1 87 ? 15.450 -3.812 -16.287 1.00 54.53 87 ALA A N 1
ATOM 666 C CA . ALA A 1 87 ? 14.694 -2.847 -15.481 1.00 54.53 87 ALA A CA 1
ATOM 667 C C . ALA A 1 87 ? 15.495 -2.314 -14.277 1.00 54.53 87 ALA A C 1
ATOM 669 O O . ALA A 1 87 ? 15.455 -1.119 -13.970 1.00 54.53 87 ALA A O 1
ATOM 670 N N . LYS A 1 88 ? 16.251 -3.198 -13.609 1.00 53.66 88 LYS A N 1
ATOM 671 C CA . LYS A 1 88 ? 17.105 -2.841 -12.469 1.00 53.66 88 LYS A CA 1
ATOM 672 C C . LYS A 1 88 ? 18.259 -1.926 -12.882 1.00 53.66 88 LYS A C 1
ATOM 674 O O . LYS A 1 88 ? 18.561 -0.988 -12.150 1.00 53.66 88 LYS A O 1
ATOM 679 N N . GLU A 1 89 ? 18.877 -2.161 -14.040 1.00 55.97 89 GLU A N 1
ATOM 680 C CA . GLU A 1 89 ? 19.930 -1.284 -14.575 1.00 55.97 89 GLU A CA 1
ATOM 681 C C . GLU A 1 89 ? 19.402 0.121 -14.909 1.00 55.97 89 GLU A C 1
ATOM 683 O O . GLU A 1 89 ? 20.102 1.113 -14.709 1.00 55.97 89 GLU A O 1
ATOM 688 N N . GLN A 1 90 ? 18.140 0.225 -15.331 1.00 53.22 90 GLN A N 1
ATOM 689 C CA . GLN A 1 90 ? 17.482 1.493 -15.665 1.00 53.22 90 GLN A CA 1
ATOM 690 C C . GLN A 1 90 ? 16.889 2.238 -14.447 1.00 53.22 90 GLN A C 1
ATOM 692 O O . GLN A 1 90 ? 16.384 3.345 -14.612 1.00 53.22 90 GLN A O 1
ATOM 697 N N . ASN A 1 91 ? 16.950 1.687 -13.222 1.00 56.69 91 ASN A N 1
ATOM 698 C CA . ASN A 1 91 ? 16.291 2.240 -12.018 1.00 56.69 91 ASN A CA 1
ATOM 699 C C . ASN A 1 91 ? 14.786 2.537 -12.213 1.00 56.69 91 ASN A C 1
ATOM 701 O O . ASN A 1 91 ? 14.223 3.424 -11.568 1.00 56.69 91 ASN A O 1
ATOM 705 N N . LEU A 1 92 ? 14.120 1.802 -13.105 1.00 62.75 92 LEU A N 1
ATOM 706 C CA . LEU A 1 92 ? 12.692 1.954 -13.362 1.00 62.75 92 LEU A CA 1
ATOM 707 C C . LEU A 1 92 ? 11.895 1.040 -12.430 1.00 62.75 92 LEU A C 1
ATOM 709 O O . LEU A 1 92 ? 12.296 -0.087 -12.136 1.00 62.75 92 LEU A O 1
ATOM 713 N N . SER A 1 93 ? 10.731 1.507 -11.974 1.00 66.56 93 SER A N 1
ATOM 714 C CA . SER A 1 93 ? 9.788 0.622 -11.289 1.00 66.56 93 SER A CA 1
ATOM 715 C C . SER A 1 93 ? 9.279 -0.444 -12.269 1.00 66.56 93 SER A C 1
ATOM 717 O O . SER A 1 93 ? 9.127 -0.168 -13.459 1.00 66.56 93 SER A O 1
ATOM 719 N N . ILE A 1 94 ? 8.967 -1.651 -11.777 1.00 61.28 94 ILE A N 1
ATOM 720 C CA . ILE A 1 94 ? 8.410 -2.755 -12.591 1.00 61.28 94 ILE A CA 1
ATOM 721 C C . ILE A 1 94 ? 7.215 -2.282 -13.443 1.00 61.28 94 ILE A C 1
ATOM 723 O O . ILE A 1 94 ? 7.063 -2.692 -14.591 1.00 61.28 94 ILE A O 1
ATOM 727 N N . LEU A 1 95 ? 6.401 -1.370 -12.902 1.00 60.19 95 LEU A N 1
ATOM 728 C CA . LEU A 1 95 ? 5.249 -0.790 -13.590 1.00 60.19 95 LEU A CA 1
ATOM 729 C C . LEU A 1 95 ? 5.660 0.101 -14.775 1.00 60.19 95 LEU A C 1
ATOM 731 O O . LEU A 1 95 ? 5.035 0.052 -15.831 1.00 60.19 95 LEU A O 1
ATOM 735 N N . SER A 1 96 ? 6.728 0.889 -14.616 1.00 60.34 96 SER A N 1
ATOM 736 C CA . SER A 1 96 ? 7.285 1.710 -15.694 1.00 60.34 96 SER A CA 1
ATOM 737 C C . SER A 1 96 ? 7.983 0.866 -16.760 1.00 60.34 96 SER A C 1
ATOM 739 O O . SER A 1 96 ? 7.982 1.262 -17.921 1.00 60.34 96 SER A O 1
ATOM 741 N N . TYR A 1 97 ? 8.567 -0.275 -1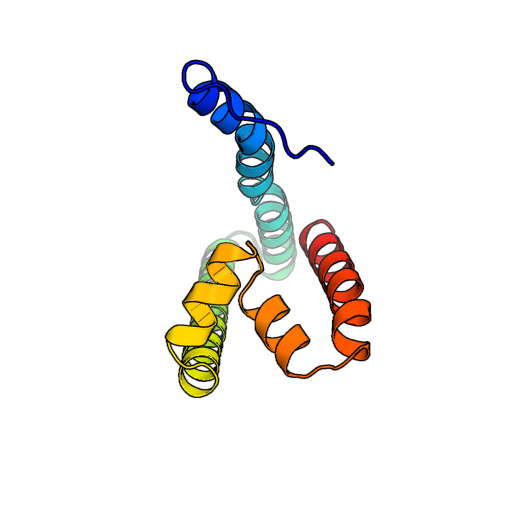6.385 1.00 62.62 97 TYR A N 1
ATOM 742 C CA . TYR A 1 97 ? 9.166 -1.211 -17.337 1.00 62.62 97 TYR A CA 1
ATOM 743 C C . TYR A 1 97 ? 8.089 -1.878 -18.204 1.00 62.62 97 TYR A C 1
ATOM 745 O O . TYR A 1 97 ? 8.150 -1.799 -19.428 1.00 62.62 97 TYR A O 1
ATOM 753 N N . LEU A 1 98 ? 7.039 -2.424 -17.577 1.00 58.62 98 LEU A N 1
ATOM 754 C CA . LEU A 1 98 ? 5.893 -2.999 -18.291 1.00 58.62 98 LEU A CA 1
ATOM 755 C C . LEU A 1 98 ? 5.198 -1.985 -19.212 1.00 58.62 98 LEU A C 1
ATOM 757 O O . LEU A 1 98 ? 4.777 -2.342 -20.307 1.00 58.62 98 LEU A O 1
ATOM 761 N N . ALA A 1 99 ? 5.102 -0.717 -18.799 1.00 58.97 99 ALA A N 1
ATOM 762 C CA . ALA A 1 99 ? 4.544 0.349 -19.631 1.00 58.97 99 ALA A CA 1
ATOM 763 C C . ALA A 1 99 ? 5.387 0.649 -20.886 1.00 58.97 99 ALA A C 1
ATOM 765 O O . ALA A 1 99 ? 4.832 1.038 -21.915 1.00 58.97 99 ALA A O 1
ATOM 766 N N . ASN A 1 100 ? 6.709 0.473 -20.801 1.00 60.53 100 ASN A N 1
ATOM 767 C CA . ASN A 1 100 ? 7.647 0.722 -21.895 1.00 60.53 100 ASN A CA 1
ATOM 768 C C . ASN A 1 100 ? 7.640 -0.436 -22.909 1.00 60.53 100 ASN A C 1
ATOM 770 O O . ASN A 1 100 ? 7.519 -0.198 -24.109 1.00 60.53 100 ASN A O 1
ATOM 774 N N . GLU A 1 101 ? 7.626 -1.682 -22.421 1.00 59.38 101 GLU A N 1
ATOM 775 C CA . GLU A 1 101 ? 7.486 -2.890 -23.252 1.00 59.38 101 GLU A CA 1
ATOM 776 C C . GLU A 1 101 ? 6.154 -2.893 -24.033 1.00 59.38 101 GLU A C 1
ATOM 778 O O . GLU A 1 101 ? 6.112 -3.244 -25.210 1.00 59.38 101 GLU A O 1
ATOM 783 N N . LEU A 1 102 ? 5.063 -2.407 -23.416 1.00 57.41 102 LEU A N 1
ATOM 784 C CA 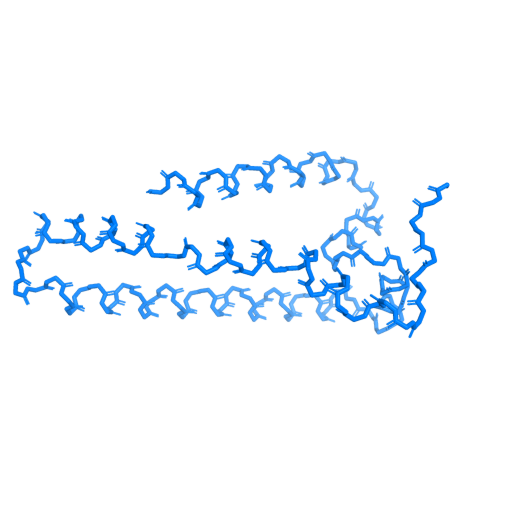. LEU A 1 102 ? 3.753 -2.261 -24.070 1.00 57.41 102 LEU A CA 1
ATOM 785 C C . LEU A 1 102 ? 3.665 -1.099 -25.081 1.00 57.41 102 LEU A C 1
ATOM 787 O O . LEU A 1 102 ? 2.626 -0.961 -25.726 1.00 57.41 102 LEU A O 1
ATOM 791 N N . ASN A 1 103 ? 4.698 -0.252 -25.214 1.00 55.25 103 ASN A N 1
ATOM 792 C CA . ASN A 1 103 ? 4.747 0.895 -26.137 1.00 55.25 103 ASN A CA 1
ATOM 793 C C . ASN A 1 103 ? 3.476 1.778 -26.127 1.00 55.25 103 ASN A C 1
ATOM 795 O O . ASN A 1 103 ? 3.074 2.332 -27.150 1.00 55.25 103 ASN A O 1
ATOM 799 N N . SER A 1 104 ? 2.805 1.909 -24.976 1.00 56.81 104 SER A N 1
ATOM 800 C CA . SER A 1 104 ? 1.536 2.638 -24.889 1.00 56.81 104 SER A CA 1
ATOM 801 C C . SER A 1 104 ? 1.769 4.061 -24.367 1.00 56.81 104 SER A C 1
ATOM 803 O O . SER A 1 104 ? 1.895 4.252 -23.152 1.00 56.81 104 SER A O 1
ATOM 805 N N . PRO A 1 105 ? 1.787 5.093 -25.239 1.00 60.78 105 PRO A N 1
ATOM 806 C CA . PRO A 1 105 ? 1.995 6.489 -24.833 1.00 60.78 105 PRO A CA 1
ATOM 807 C C . PRO A 1 105 ? 0.935 6.990 -23.838 1.00 60.78 105 PRO A C 1
ATOM 809 O O . PRO A 1 105 ? 1.171 7.945 -23.099 1.00 60.78 105 PRO A O 1
ATOM 812 N N . VAL A 1 106 ? -0.216 6.314 -23.771 1.00 62.50 106 VAL A N 1
ATOM 813 C CA . VAL A 1 106 ? -1.296 6.602 -22.821 1.00 62.50 106 VAL A CA 1
ATOM 814 C C . VAL A 1 106 ? -0.847 6.365 -21.376 1.00 62.50 106 VAL A C 1
ATOM 816 O O . VAL A 1 106 ? -1.155 7.176 -20.506 1.00 62.50 106 VAL A O 1
ATOM 819 N N . ILE A 1 107 ? -0.087 5.299 -21.105 1.00 65.19 107 ILE A N 1
ATOM 820 C CA . ILE A 1 107 ? 0.328 4.940 -19.739 1.00 65.19 107 ILE A CA 1
ATOM 821 C C . ILE A 1 107 ? 1.407 5.902 -19.234 1.00 65.19 107 ILE A C 1
ATOM 823 O O . ILE A 1 107 ? 1.352 6.329 -18.083 1.00 65.19 107 ILE A O 1
ATOM 827 N N . THR A 1 108 ? 2.334 6.317 -20.100 1.00 66.88 108 THR A N 1
ATOM 828 C CA . THR A 1 108 ? 3.391 7.286 -19.764 1.00 66.88 108 THR A CA 1
ATOM 829 C C . THR A 1 108 ? 2.827 8.644 -19.342 1.00 66.88 108 THR A C 1
ATOM 831 O O . THR A 1 108 ? 3.365 9.280 -18.439 1.00 66.88 108 THR A O 1
ATOM 834 N N . ILE A 1 109 ? 1.722 9.082 -19.954 1.00 73.94 109 ILE A N 1
ATOM 835 C CA . ILE A 1 109 ? 1.049 10.345 -19.612 1.00 73.94 109 ILE A CA 1
ATOM 836 C C . ILE A 1 109 ? 0.104 10.167 -18.416 1.00 73.94 109 ILE A C 1
ATOM 838 O O . ILE A 1 109 ? 0.017 11.041 -17.554 1.00 73.94 109 ILE A O 1
ATOM 842 N N . ALA A 1 110 ? -0.597 9.035 -18.334 1.00 73.69 110 ALA A N 1
ATOM 843 C CA . ALA A 1 110 ? -1.554 8.780 -17.263 1.00 73.69 110 ALA A CA 1
ATOM 844 C C . ALA A 1 110 ? -0.876 8.496 -15.913 1.00 73.69 110 ALA A C 1
ATOM 846 O O . ALA A 1 110 ? -1.388 8.918 -14.876 1.00 73.69 110 ALA A O 1
ATOM 847 N N . ALA A 1 111 ? 0.275 7.816 -15.897 1.00 71.44 111 ALA A N 1
ATOM 848 C CA . ALA A 1 111 ? 0.932 7.387 -14.663 1.00 71.44 111 ALA A CA 1
ATOM 849 C C . ALA A 1 111 ? 1.303 8.551 -13.715 1.00 71.44 111 ALA A C 1
ATOM 851 O O . ALA A 1 111 ? 0.961 8.460 -12.533 1.00 71.44 111 ALA A O 1
ATOM 852 N N . PRO A 1 112 ? 1.904 9.670 -14.174 1.00 77.12 112 PRO A N 1
ATOM 853 C CA . PRO A 1 112 ? 2.163 10.832 -13.321 1.00 77.12 112 PRO A CA 1
ATOM 854 C C . PRO A 1 112 ? 0.887 11.477 -12.767 1.00 77.12 112 PRO A C 1
ATOM 856 O O . PRO A 1 112 ? 0.863 11.892 -11.611 1.00 77.12 112 PRO A O 1
ATOM 859 N N . ILE A 1 113 ? -0.186 11.535 -13.563 1.00 81.94 113 ILE A N 1
ATOM 860 C CA . ILE A 1 113 ? -1.470 12.128 -13.154 1.00 81.94 113 ILE A CA 1
ATOM 861 C C . ILE A 1 113 ? -2.117 11.274 -12.063 1.00 81.94 113 ILE A C 1
ATOM 863 O O . ILE A 1 113 ? -2.538 11.794 -11.031 1.00 81.94 113 ILE A O 1
ATOM 867 N N . ILE A 1 114 ? -2.152 9.954 -12.260 1.00 79.31 114 ILE A N 1
ATOM 868 C CA . ILE A 1 114 ? -2.671 9.006 -11.270 1.00 79.31 114 ILE A CA 1
ATOM 869 C C . ILE A 1 114 ? -1.838 9.080 -9.986 1.00 79.31 114 ILE A C 1
ATOM 871 O O . ILE A 1 114 ? -2.413 9.125 -8.900 1.00 79.31 114 ILE A O 1
ATOM 875 N N . ALA A 1 115 ? -0.507 9.153 -10.096 1.00 77.81 115 ALA A N 1
ATOM 876 C CA . ALA A 1 115 ? 0.382 9.306 -8.947 1.00 77.81 115 ALA A CA 1
ATOM 877 C C . ALA A 1 115 ? 0.110 10.611 -8.185 1.00 77.81 115 ALA A C 1
ATOM 879 O O . ALA A 1 115 ? -0.034 10.583 -6.965 1.00 77.81 115 ALA A O 1
ATOM 880 N N . PHE A 1 116 ? -0.035 11.737 -8.888 1.00 81.25 116 PHE A N 1
ATOM 881 C CA . PHE A 1 116 ? -0.359 13.023 -8.276 1.00 81.25 116 PHE A CA 1
ATOM 882 C C . PHE A 1 116 ? -1.702 12.973 -7.541 1.00 81.25 116 PHE A C 1
ATOM 884 O O . PHE A 1 116 ? -1.765 13.290 -6.356 1.00 81.25 116 PHE A O 1
ATOM 891 N N . VAL A 1 117 ? -2.761 12.487 -8.197 1.00 83.00 117 VAL A N 1
ATOM 892 C CA . VAL A 1 117 ? -4.094 12.353 -7.585 1.00 83.00 117 VAL A CA 1
ATOM 893 C C . VAL A 1 117 ? -4.065 11.409 -6.380 1.00 83.00 117 VAL A C 1
ATOM 895 O O . VAL A 1 117 ? -4.682 11.705 -5.356 1.00 83.00 117 VAL A O 1
ATOM 898 N N . ALA A 1 118 ? -3.339 10.292 -6.461 1.00 77.06 118 ALA A N 1
ATOM 899 C CA . ALA A 1 118 ? -3.207 9.339 -5.362 1.00 77.06 118 ALA A CA 1
ATOM 900 C C . ALA A 1 118 ? -2.481 9.945 -4.151 1.00 77.06 118 ALA A C 1
ATOM 902 O O . ALA A 1 118 ? -2.934 9.769 -3.018 1.00 77.06 118 ALA A O 1
ATOM 903 N N . ILE A 1 119 ? -1.398 10.694 -4.384 1.00 78.38 119 ILE A N 1
ATOM 904 C CA . ILE A 1 119 ? -0.660 11.432 -3.352 1.00 78.38 119 ILE A CA 1
ATOM 905 C C . ILE A 1 119 ? -1.586 12.472 -2.719 1.00 78.38 119 ILE A C 1
ATOM 907 O O . ILE A 1 119 ? -1.816 12.434 -1.513 1.00 78.38 119 ILE A O 1
ATOM 911 N N . THR A 1 120 ? -2.202 13.341 -3.521 1.00 79.25 120 THR A N 1
ATOM 912 C CA . THR A 1 120 ? -3.110 14.389 -3.040 1.00 79.25 120 THR A CA 1
ATOM 913 C C . THR A 1 120 ? -4.274 13.815 -2.228 1.00 79.25 120 THR A C 1
ATOM 915 O O . THR A 1 120 ? -4.562 14.326 -1.152 1.00 79.25 120 THR A O 1
ATOM 918 N N . LYS A 1 121 ? -4.895 12.713 -2.670 1.00 76.94 121 LYS A N 1
ATOM 919 C CA . LYS A 1 121 ? -5.963 12.027 -1.923 1.00 76.94 121 LYS A CA 1
ATOM 920 C C . LYS A 1 121 ? -5.465 11.392 -0.619 1.00 76.94 121 LYS A C 1
ATOM 922 O O . LYS A 1 121 ? -6.213 11.350 0.349 1.00 76.94 121 LYS A O 1
ATOM 927 N N . SER A 1 122 ? -4.228 10.900 -0.584 1.00 71.56 122 SER A N 1
ATOM 928 C CA . SER A 1 122 ? -3.638 10.320 0.629 1.00 71.56 122 SER A CA 1
ATOM 929 C C . SER A 1 122 ? -3.249 11.392 1.655 1.00 71.56 122 SER A C 1
ATOM 931 O O . SER A 1 122 ? -3.328 11.131 2.850 1.00 71.56 122 SER A O 1
ATOM 933 N N . PHE A 1 123 ? -2.875 12.598 1.203 1.00 66.38 123 PHE A N 1
ATOM 934 C CA . PHE A 1 123 ? -2.557 13.741 2.073 1.00 66.38 123 PHE A CA 1
ATOM 935 C C . PHE A 1 123 ? -3.783 14.537 2.533 1.00 66.38 123 PHE A C 1
ATOM 937 O O . PHE A 1 123 ? -3.773 15.058 3.643 1.00 66.38 123 PHE A O 1
ATOM 944 N N . LEU A 1 124 ? -4.823 14.641 1.701 1.00 63.00 124 LEU A N 1
ATOM 945 C CA . LEU A 1 124 ? -6.057 15.391 1.990 1.00 63.00 124 LEU A CA 1
ATOM 946 C C . LEU A 1 124 ? -7.209 14.510 2.511 1.00 63.00 124 LEU A C 1
ATOM 948 O O . LEU A 1 124 ? -8.358 14.952 2.489 1.00 63.00 124 LEU A O 1
ATOM 952 N N . GLY A 1 125 ? -6.918 13.268 2.910 1.00 53.62 125 GLY A N 1
ATOM 953 C CA . GLY A 1 125 ? -7.897 12.326 3.464 1.00 53.62 125 GLY A CA 1
ATOM 954 C C . GLY A 1 125 ? -8.628 12.844 4.698 1.00 53.62 125 GLY A C 1
ATOM 955 O O . GLY A 1 125 ? -7.962 13.430 5.581 1.00 53.62 125 GLY A O 1
#

Secondary structure (DSSP, 8-state):
-------TTTHHHHHHHHHHHHHHHHTTTHHHHHHHHHHHHHHH-HHHHHHHHHHHHHHHHHHHHHHHHHHHHHHHHH--HHHHHHHHHTT--HHHHHHHHTT-HHHHHHHHHHHHHHHHHHH--

InterPro domains:
  IPR018227 Amino acid/polyamine transporter 2 [PTHR35334] (4-125)

Organism: Bacillus cereus (NCBI:txid1396)

pLDDT: mean 72.28, std 13.89, range [31.28, 93.31]

Sequence (125 aa):
SSVSTASTGTGYLGMIWMILPIIVFSFNHSPMISSFVMKQRATYGIEATDAKCAQIQKVCYIMTFAVVMFFVWSSTLSLTPNDLKVAKEQNLSILSYLANELNSPVITIAAPIIAFVAITKSFLG

Foldseek 3Di:
DDPDDQDPPCNPVVVCVVCVVVVVVVVPCVVVLVVQLVVLCVVPNDPCSVVVSVVVVVVVVVVVVVVVVVVVVVLPVVDDPVLVVVCVVVVHDSQVSVCVVVVDVVCVVVVVVVVVVVVCVSVVD